Protein AF-A0A349PIL9-F1 (afdb_monomer_lite)

pLDDT: mean 88.91, std 11.98, range [55.5, 98.12]

Foldseek 3Di:
DVVVVVVVVVVVLVVVLVVLVVVLVVLCVVVVLVVCVPPPVPVSVVNVVVSLVSLLVSLVSCCVPCVPVSVQSVCCSVVVDDPDDPDDDDD

Radius of gyration: 16.23 Å; chains: 1; bounding box: 50×25×41 Å

Structure (mmCIF, N/CA/C/O backbone):
data_AF-A0A349PIL9-F1
#
_entry.id   AF-A0A349PIL9-F1
#
loop_
_atom_site.group_PDB
_atom_site.id
_atom_site.type_symbol
_atom_site.label_atom_id
_atom_site.label_alt_id
_atom_site.label_comp_id
_atom_site.label_asym_id
_atom_site.label_entity_id
_atom_site.label_seq_id
_atom_site.pdbx_PDB_ins_code
_atom_site.Cartn_x
_atom_site.Cartn_y
_atom_site.Cartn_z
_atom_site.occupancy
_atom_site.B_iso_or_equiv
_atom_site.auth_seq_id
_atom_site.auth_comp_id
_atom_site.auth_asym_id
_atom_site.auth_atom_id
_atom_site.pdbx_PDB_model_num
ATOM 1 N N . MET A 1 1 ? -27.846 0.543 20.573 1.00 55.50 1 MET A N 1
ATOM 2 C CA . MET A 1 1 ? -28.100 0.721 19.128 1.00 55.50 1 MET A CA 1
ATOM 3 C C . MET A 1 1 ? -26.934 1.459 18.474 1.00 55.50 1 MET A C 1
ATOM 5 O O . MET A 1 1 ? -26.336 0.895 17.571 1.00 55.50 1 MET A O 1
ATOM 9 N N . GLU A 1 2 ? -26.504 2.603 19.021 1.00 58.59 2 GLU A N 1
ATOM 10 C CA . GLU A 1 2 ? -25.299 3.346 18.583 1.00 58.59 2 GLU A CA 1
ATOM 11 C C . GLU A 1 2 ? -24.029 2.479 18.483 1.00 58.59 2 GLU A C 1
ATOM 13 O O . GLU A 1 2 ? -23.345 2.496 17.467 1.00 58.59 2 GLU A O 1
ATOM 18 N N . ASN A 1 3 ? -23.759 1.620 19.473 1.00 62.72 3 ASN A N 1
ATOM 19 C CA . ASN A 1 3 ? -22.580 0.740 19.450 1.00 62.72 3 ASN A CA 1
ATOM 20 C C . ASN A 1 3 ? -22.577 -0.315 18.329 1.00 62.72 3 ASN A C 1
ATOM 22 O O . ASN A 1 3 ? -21.510 -0.800 17.970 1.00 62.72 3 ASN A O 1
ATOM 26 N N . LEU A 1 4 ? -23.742 -0.712 17.806 1.00 61.94 4 LEU A N 1
ATOM 27 C CA . LEU A 1 4 ? -23.821 -1.670 16.696 1.00 61.94 4 LEU A CA 1
ATOM 28 C C . LEU A 1 4 ? -23.643 -0.958 15.354 1.00 61.94 4 LEU A C 1
ATOM 30 O O . LEU A 1 4 ? -22.946 -1.481 14.493 1.00 61.94 4 LEU A O 1
ATOM 34 N N . ILE A 1 5 ? -24.216 0.242 15.217 1.00 65.81 5 ILE A N 1
ATOM 35 C CA . ILE A 1 5 ? -24.067 1.090 14.027 1.00 65.81 5 ILE A CA 1
ATOM 36 C C . ILE A 1 5 ? -22.598 1.479 13.845 1.00 65.81 5 ILE A C 1
ATOM 38 O O . ILE A 1 5 ? -22.033 1.203 12.793 1.00 65.81 5 ILE A O 1
ATOM 42 N N . ASN A 1 6 ? -21.942 1.970 14.902 1.00 69.19 6 ASN A N 1
ATOM 43 C CA . ASN A 1 6 ? -20.521 2.316 14.848 1.00 69.19 6 ASN A CA 1
ATOM 44 C C . ASN A 1 6 ? -19.660 1.105 14.456 1.00 69.19 6 ASN A C 1
ATOM 46 O O . ASN A 1 6 ? -18.830 1.204 13.561 1.00 69.19 6 ASN A O 1
ATOM 50 N N . LYS A 1 7 ? -19.876 -0.066 15.077 1.00 70.31 7 LYS A N 1
ATOM 51 C CA . LYS A 1 7 ? -19.142 -1.298 14.729 1.00 70.31 7 LYS A CA 1
ATOM 52 C C . LYS A 1 7 ? -19.342 -1.708 13.269 1.00 70.31 7 LYS A C 1
ATOM 54 O O . LYS A 1 7 ? -18.372 -2.033 12.597 1.00 70.31 7 LYS A O 1
ATOM 59 N N . PHE A 1 8 ? -20.576 -1.645 12.775 1.00 75.50 8 PHE A N 1
ATOM 60 C CA . PHE A 1 8 ? -20.898 -1.985 11.392 1.00 75.50 8 PHE A CA 1
ATOM 61 C C . PHE A 1 8 ? -20.237 -1.033 10.382 1.00 75.50 8 PHE A C 1
ATOM 63 O O . PHE A 1 8 ? -19.814 -1.466 9.310 1.00 75.50 8 PHE A O 1
ATOM 70 N N . GLU A 1 9 ? -20.109 0.250 10.720 1.00 81.25 9 GLU A N 1
ATOM 71 C CA . GLU A 1 9 ? -19.375 1.227 9.908 1.00 81.25 9 GLU A CA 1
ATOM 72 C C . GLU A 1 9 ? -17.854 1.011 9.976 1.00 81.25 9 GLU A C 1
ATOM 74 O O . GLU A 1 9 ? -17.180 1.098 8.949 1.00 81.25 9 GLU A O 1
ATOM 79 N N . PHE A 1 10 ? -17.311 0.648 11.144 1.00 82.12 10 PHE A N 1
ATOM 80 C CA . PHE A 1 10 ? -15.894 0.299 11.302 1.00 82.12 10 PHE A CA 1
ATOM 81 C C . PHE A 1 10 ? -15.501 -0.943 10.485 1.00 82.12 10 PHE A C 1
ATOM 83 O O . PHE A 1 10 ? -14.475 -0.922 9.800 1.00 82.12 10 PHE A O 1
ATOM 90 N N . ASP A 1 11 ? -16.322 -1.996 10.492 1.00 87.06 11 ASP A N 1
ATOM 91 C CA . ASP A 1 11 ? -16.071 -3.221 9.720 1.00 87.06 11 ASP A CA 1
ATOM 92 C C . ASP A 1 11 ? -16.106 -2.955 8.204 1.00 87.06 11 ASP A C 1
ATOM 94 O O . ASP A 1 11 ? -15.268 -3.456 7.443 1.00 87.06 11 ASP A O 1
ATOM 98 N N . GLN A 1 12 ? -17.044 -2.118 7.751 1.00 90.12 12 GLN A N 1
ATOM 99 C CA . GLN A 1 12 ? -17.118 -1.688 6.353 1.00 90.12 12 GLN A CA 1
ATOM 100 C C . GLN A 1 12 ? -15.923 -0.827 5.949 1.00 90.12 12 GLN A C 1
ATOM 102 O O . GLN A 1 12 ? -15.362 -1.031 4.871 1.00 90.12 12 GLN A O 1
ATOM 107 N N . ALA A 1 13 ? -15.501 0.101 6.808 1.00 90.38 13 ALA A N 1
ATOM 108 C CA . ALA A 1 13 ? -14.331 0.933 6.561 1.00 90.38 13 ALA A CA 1
ATOM 109 C C . ALA A 1 13 ? -13.062 0.079 6.424 1.00 90.38 13 ALA A C 1
ATOM 111 O O . ALA A 1 13 ? -12.303 0.254 5.470 1.00 90.38 13 ALA A O 1
ATOM 112 N N . LEU A 1 14 ? -12.862 -0.903 7.309 1.00 93.12 14 LEU A N 1
ATOM 113 C CA . LEU A 1 14 ? -11.725 -1.817 7.211 1.00 93.12 14 LEU A CA 1
ATOM 114 C C . LEU A 1 14 ? -11.795 -2.672 5.936 1.00 93.12 14 LEU A C 1
ATOM 116 O O . LEU A 1 14 ? -10.790 -2.829 5.242 1.00 93.12 14 LEU A O 1
ATOM 120 N N . SER A 1 15 ? -12.983 -3.164 5.580 1.00 94.62 15 SER A N 1
ATOM 121 C CA . SER A 1 15 ? -13.208 -3.910 4.333 1.00 94.62 15 SER A CA 1
ATOM 122 C C . SER A 1 15 ? -12.878 -3.073 3.092 1.00 94.62 15 SER A C 1
ATOM 124 O O . SER A 1 15 ? -12.274 -3.574 2.143 1.00 94.62 15 SER A O 1
ATOM 126 N N . TYR A 1 16 ? -13.218 -1.783 3.107 1.00 94.81 16 TYR A N 1
ATOM 127 C CA . TYR A 1 16 ? -12.879 -0.855 2.033 1.00 94.81 16 TYR A CA 1
ATOM 128 C C . TYR A 1 16 ? -11.364 -0.641 1.913 1.00 94.81 16 TYR A C 1
ATOM 130 O O . TYR A 1 16 ? -10.827 -0.701 0.808 1.00 94.81 16 TYR A O 1
ATOM 138 N N . ILE A 1 17 ? -10.656 -0.476 3.035 1.00 95.94 17 ILE A N 1
ATOM 139 C CA . ILE A 1 17 ? -9.188 -0.365 3.047 1.00 95.94 17 ILE A CA 1
ATOM 140 C C . ILE A 1 17 ? -8.548 -1.622 2.440 1.00 95.94 17 ILE A C 1
ATOM 142 O O . ILE A 1 17 ? -7.678 -1.516 1.574 1.00 95.94 17 ILE A O 1
ATOM 146 N N . TRP A 1 18 ? -9.006 -2.812 2.838 1.00 96.25 18 TRP A N 1
ATOM 147 C CA . TRP A 1 18 ? -8.513 -4.077 2.285 1.00 96.25 18 TRP A CA 1
ATOM 148 C C . TRP A 1 18 ? -8.768 -4.219 0.789 1.00 96.25 18 TRP A C 1
ATOM 150 O O . TRP A 1 18 ? -7.917 -4.753 0.077 1.00 96.25 18 TRP A O 1
ATOM 160 N N . LYS A 1 19 ? -9.903 -3.713 0.299 1.00 97.25 19 LYS A N 1
ATOM 161 C CA . LYS A 1 19 ? -10.198 -3.693 -1.133 1.00 97.25 19 LYS A CA 1
ATOM 162 C C . LYS A 1 19 ? -9.171 -2.864 -1.907 1.00 97.25 19 LYS A C 1
ATOM 164 O O . LYS A 1 19 ? -8.641 -3.365 -2.891 1.00 97.25 19 LYS A O 1
ATOM 169 N N . ILE A 1 20 ? -8.833 -1.659 -1.435 1.00 97.62 20 ILE A N 1
ATOM 170 C CA . ILE A 1 20 ? -7.806 -0.814 -2.076 1.00 97.62 20 ILE A CA 1
ATOM 171 C C . ILE A 1 20 ? -6.465 -1.558 -2.127 1.00 97.62 20 ILE A C 1
ATOM 173 O O . ILE A 1 20 ? -5.838 -1.629 -3.179 1.00 97.62 20 ILE A O 1
ATOM 177 N N . ILE A 1 21 ? -6.059 -2.184 -1.016 1.00 97.31 21 ILE A N 1
ATOM 178 C CA . ILE A 1 21 ? -4.812 -2.963 -0.943 1.00 97.31 21 ILE A CA 1
ATOM 179 C C . ILE A 1 21 ? -4.814 -4.122 -1.955 1.00 97.31 21 ILE A C 1
ATOM 181 O O . ILE A 1 21 ? -3.803 -4.381 -2.611 1.00 97.31 21 ILE A O 1
ATOM 185 N N . ALA A 1 22 ? -5.931 -4.840 -2.087 1.00 98.12 22 ALA A N 1
ATOM 186 C CA . ALA A 1 22 ? -6.059 -5.936 -3.043 1.00 98.12 22 ALA A CA 1
ATOM 187 C C . ALA A 1 22 ? -5.993 -5.441 -4.499 1.00 98.12 22 ALA A C 1
ATOM 189 O O . ALA A 1 22 ? -5.293 -6.043 -5.319 1.00 98.12 22 ALA A O 1
ATOM 190 N N . ASP A 1 23 ? -6.668 -4.331 -4.801 1.00 98.06 23 ASP A N 1
ATOM 191 C CA . ASP A 1 23 ? -6.663 -3.706 -6.124 1.00 98.06 23 ASP A CA 1
ATOM 192 C C . ASP A 1 23 ? -5.256 -3.205 -6.499 1.00 98.06 23 ASP A C 1
ATOM 194 O O . ASP A 1 23 ? -4.807 -3.416 -7.627 1.00 98.06 23 ASP A O 1
ATOM 198 N N . ASP A 1 24 ? -4.511 -2.628 -5.552 1.00 98.00 24 ASP A N 1
ATOM 199 C CA . ASP A 1 24 ? -3.119 -2.214 -5.757 1.00 98.00 24 ASP A CA 1
ATOM 200 C C . ASP A 1 24 ? -2.182 -3.397 -5.995 1.00 98.00 24 ASP A C 1
ATOM 202 O O . ASP A 1 24 ? -1.360 -3.361 -6.915 1.00 98.00 24 ASP A O 1
ATOM 206 N N . ASN A 1 25 ? -2.330 -4.480 -5.227 1.00 97.38 25 ASN A N 1
ATOM 207 C CA . ASN A 1 25 ? -1.561 -5.705 -5.448 1.00 97.38 25 ASN A CA 1
ATOM 208 C C . ASN A 1 25 ? -1.810 -6.281 -6.848 1.00 97.38 25 ASN A C 1
ATOM 210 O O . ASN A 1 25 ? -0.862 -6.663 -7.541 1.00 97.38 25 ASN A O 1
ATOM 214 N N . LYS A 1 26 ? -3.071 -6.301 -7.293 1.00 98.06 26 LYS A N 1
ATOM 215 C CA . LYS A 1 26 ? -3.427 -6.713 -8.654 1.00 98.06 26 LYS A CA 1
ATOM 216 C C . LYS A 1 26 ? -2.809 -5.778 -9.697 1.00 98.06 26 LYS A C 1
ATOM 218 O O . LYS A 1 26 ? -2.187 -6.254 -10.645 1.00 98.06 26 LYS A O 1
ATOM 223 N N . HIS A 1 27 ? -2.899 -4.465 -9.491 1.00 97.62 27 HIS A N 1
ATOM 224 C CA . HIS A 1 27 ? -2.328 -3.466 -10.394 1.00 97.62 27 HIS A CA 1
ATOM 225 C C . HIS A 1 27 ? -0.804 -3.610 -10.543 1.00 97.62 27 HIS A C 1
ATOM 227 O O . HIS A 1 27 ? -0.281 -3.502 -11.655 1.00 97.62 27 HIS A O 1
ATOM 233 N N . ILE A 1 28 ? -0.087 -3.902 -9.450 1.00 97.44 28 ILE A N 1
ATOM 234 C CA . ILE A 1 28 ? 1.354 -4.201 -9.465 1.00 97.44 28 ILE A CA 1
ATOM 235 C C . ILE A 1 28 ? 1.640 -5.452 -10.301 1.00 97.44 28 ILE A C 1
ATOM 237 O O . ILE A 1 28 ? 2.548 -5.428 -11.133 1.00 97.44 28 ILE A O 1
ATOM 241 N N . ALA A 1 29 ? 0.880 -6.532 -10.096 1.00 97.06 29 ALA A N 1
ATOM 242 C CA . ALA A 1 29 ? 1.078 -7.793 -10.807 1.00 97.06 29 ALA A CA 1
ATOM 243 C C . ALA A 1 29 ? 0.842 -7.658 -12.322 1.00 97.06 29 ALA A C 1
ATOM 245 O O . ALA A 1 29 ? 1.602 -8.212 -13.116 1.00 97.06 29 ALA A O 1
ATOM 246 N N . GLU A 1 30 ? -0.178 -6.897 -12.720 1.00 97.31 30 GLU A N 1
ATOM 247 C CA . GLU A 1 30 ? -0.521 -6.658 -14.126 1.00 97.31 30 GLU A CA 1
ATOM 248 C C . GLU A 1 30 ? 0.493 -5.748 -14.829 1.00 97.31 30 GLU A C 1
ATOM 250 O O . GLU A 1 30 ? 0.844 -5.995 -15.983 1.00 97.31 30 GLU A O 1
ATOM 255 N N . ASN A 1 31 ? 0.985 -4.708 -14.147 1.00 97.19 31 ASN A N 1
ATOM 256 C CA . ASN A 1 31 ? 1.885 -3.731 -14.761 1.00 97.19 31 ASN A CA 1
ATOM 257 C C . ASN A 1 31 ? 3.366 -4.089 -14.638 1.00 97.19 31 ASN A C 1
ATOM 259 O O . ASN A 1 31 ? 4.155 -3.577 -15.423 1.00 97.19 31 ASN A O 1
ATOM 263 N N . LYS A 1 32 ? 3.760 -4.938 -13.681 1.00 96.38 32 LYS A N 1
ATOM 264 C CA . LYS A 1 32 ? 5.153 -5.373 -13.468 1.00 96.38 32 LYS A CA 1
ATOM 265 C C . LYS A 1 32 ? 6.145 -4.197 -13.487 1.00 96.38 32 LYS A C 1
ATOM 267 O O . LYS A 1 32 ? 7.019 -4.122 -14.355 1.00 96.38 32 LYS A O 1
ATOM 272 N N . PRO A 1 33 ? 6.056 -3.248 -12.538 1.00 94.69 33 PRO A N 1
ATOM 273 C CA . PRO A 1 33 ? 6.847 -2.014 -12.571 1.00 94.69 33 PRO A CA 1
ATOM 274 C C . PRO A 1 33 ? 8.372 -2.241 -12.618 1.00 94.69 33 PRO A C 1
ATOM 276 O O . PRO A 1 33 ? 9.101 -1.410 -13.156 1.00 94.69 33 PRO A O 1
ATOM 279 N N . TRP A 1 34 ? 8.867 -3.381 -12.116 1.00 93.94 34 TRP A N 1
ATOM 280 C CA . TRP A 1 34 ? 10.283 -3.778 -12.202 1.00 93.94 34 TRP A CA 1
ATOM 281 C C . TRP A 1 34 ? 10.770 -4.068 -13.633 1.00 93.94 34 TRP A C 1
ATOM 283 O O . TRP A 1 34 ? 11.976 -4.018 -13.889 1.00 93.94 34 TRP A O 1
ATOM 293 N N . GLU A 1 35 ? 9.857 -4.384 -14.552 1.00 95.62 35 GLU A N 1
ATOM 294 C CA . GLU A 1 35 ? 10.113 -4.485 -15.991 1.00 95.62 35 GLU A CA 1
ATOM 295 C C . GLU A 1 35 ? 9.923 -3.117 -16.657 1.00 95.62 35 GLU A C 1
ATOM 297 O O . GLU A 1 35 ? 10.827 -2.666 -17.362 1.00 95.62 35 GLU A O 1
ATOM 302 N N . LEU A 1 36 ? 8.818 -2.416 -16.354 1.00 94.81 36 LEU A N 1
ATOM 303 C CA . LEU A 1 36 ? 8.487 -1.123 -16.973 1.00 94.81 36 LEU A CA 1
ATOM 304 C C . LEU A 1 36 ? 9.567 -0.062 -16.792 1.00 94.81 36 LEU A C 1
ATOM 306 O O . LEU A 1 36 ? 9.825 0.697 -17.718 1.00 94.81 36 LEU A O 1
ATOM 310 N N . VAL A 1 37 ? 10.252 -0.037 -15.645 1.00 94.56 37 VAL A N 1
ATOM 311 C CA . VAL A 1 37 ? 11.348 0.915 -15.398 1.00 94.56 37 VAL A CA 1
ATOM 312 C C . VAL A 1 37 ? 12.457 0.853 -16.462 1.00 94.56 37 VAL A C 1
ATOM 314 O O . VAL A 1 37 ? 13.197 1.816 -16.630 1.00 94.56 37 VAL A O 1
ATOM 317 N N . LYS A 1 38 ? 12.582 -0.271 -17.183 1.00 94.94 38 LYS A N 1
ATOM 318 C CA . LYS A 1 38 ? 13.583 -0.477 -18.239 1.00 94.94 38 LYS A CA 1
ATOM 319 C C . LYS A 1 38 ? 13.044 -0.217 -19.646 1.00 94.94 38 LYS A C 1
ATOM 321 O O . LYS A 1 38 ? 13.843 0.001 -20.549 1.00 94.94 38 LYS A O 1
ATOM 326 N N . THR A 1 39 ? 11.730 -0.310 -19.847 1.00 95.81 39 THR A N 1
ATOM 327 C CA . THR A 1 39 ? 11.108 -0.324 -21.183 1.00 95.81 39 THR A CA 1
ATOM 328 C C . THR A 1 39 ? 10.247 0.900 -21.468 1.00 95.81 39 THR A C 1
ATOM 330 O O . THR A 1 39 ? 10.171 1.324 -22.613 1.00 95.81 39 THR A O 1
ATOM 333 N N . ASP A 1 40 ? 9.584 1.452 -20.451 1.00 96.38 40 ASP A N 1
ATOM 334 C CA . ASP A 1 40 ? 8.646 2.568 -20.575 1.00 96.38 40 ASP A CA 1
ATOM 335 C C . ASP A 1 40 ? 8.621 3.379 -19.269 1.00 96.38 40 ASP A C 1
ATOM 337 O O . ASP A 1 40 ? 7.881 3.095 -18.320 1.00 96.38 40 ASP A O 1
ATOM 341 N N . GLU A 1 41 ? 9.471 4.405 -19.221 1.00 95.94 41 GLU A N 1
ATOM 342 C CA . GLU A 1 41 ? 9.620 5.269 -18.051 1.00 95.94 41 GLU A CA 1
ATOM 343 C C . GLU A 1 41 ? 8.351 6.091 -17.764 1.00 95.94 41 GLU A C 1
ATOM 345 O O . GLU A 1 41 ? 8.048 6.379 -16.602 1.00 95.94 41 GLU A O 1
ATOM 350 N N . VAL A 1 42 ? 7.595 6.467 -18.803 1.00 97.19 42 VAL A N 1
ATOM 351 C CA . VAL A 1 42 ? 6.375 7.273 -18.652 1.00 97.19 42 VAL A CA 1
ATOM 352 C C . VAL A 1 42 ? 5.314 6.443 -17.944 1.00 97.19 42 VAL A C 1
ATOM 354 O O . VAL A 1 42 ? 4.839 6.841 -16.877 1.00 97.19 42 VAL A O 1
ATOM 357 N N . LYS A 1 43 ? 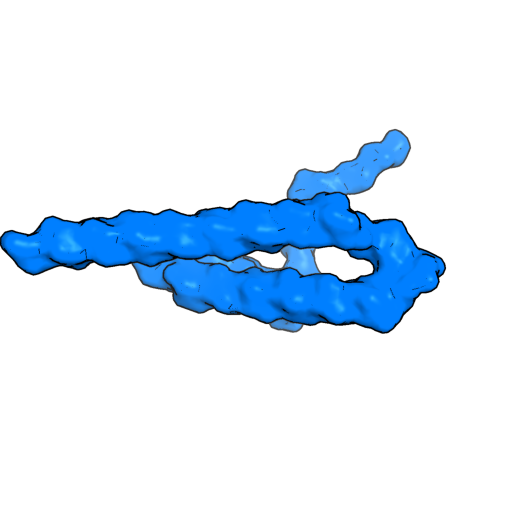5.029 5.243 -18.459 1.00 96.19 43 LYS A N 1
ATOM 358 C CA . LYS A 1 43 ? 4.065 4.330 -17.842 1.00 96.19 43 LYS A CA 1
ATOM 359 C C . LYS A 1 43 ? 4.510 3.883 -16.452 1.00 96.19 43 LYS A C 1
ATOM 361 O O . LYS A 1 43 ? 3.691 3.801 -15.538 1.00 96.19 43 LYS A O 1
ATOM 366 N N . PHE A 1 44 ? 5.808 3.649 -16.247 1.00 97.38 44 PHE A N 1
ATOM 367 C CA . PHE A 1 44 ? 6.348 3.366 -14.916 1.00 97.38 44 PHE A CA 1
ATOM 368 C C . PHE A 1 44 ? 6.011 4.4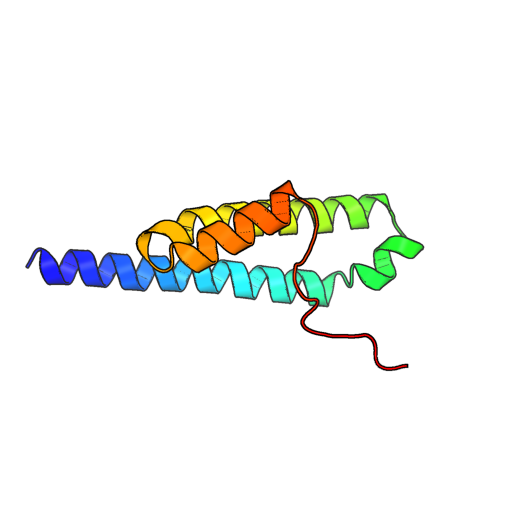82 -13.916 1.00 97.38 44 PHE A C 1
ATOM 370 O O . PHE A 1 44 ? 5.502 4.202 -12.829 1.00 97.38 44 PHE A O 1
ATOM 377 N N . LYS A 1 45 ? 6.248 5.751 -14.276 1.00 96.62 45 LYS A N 1
ATOM 378 C CA . LYS A 1 45 ? 5.933 6.897 -13.407 1.00 96.62 45 LYS A CA 1
ATOM 379 C C . LYS A 1 45 ? 4.440 6.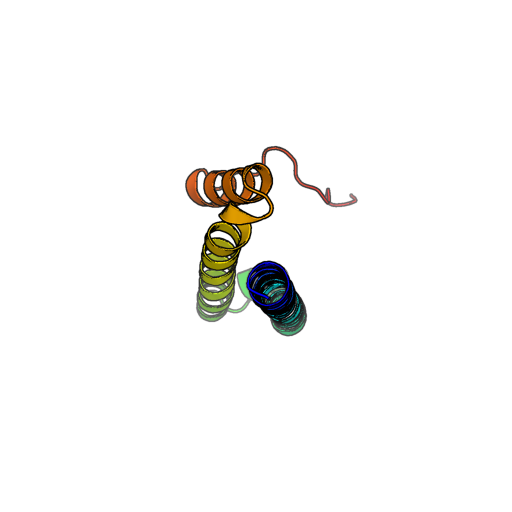999 -13.107 1.00 96.62 45 LYS A C 1
ATOM 381 O O . LYS A 1 45 ? 4.086 7.341 -11.981 1.00 96.62 45 LYS A O 1
ATOM 386 N N . GLU A 1 46 ? 3.575 6.704 -14.074 1.00 97.56 46 GLU A N 1
ATOM 387 C CA . GLU A 1 46 ? 2.121 6.690 -13.875 1.00 97.56 46 GLU A CA 1
ATOM 388 C C . GLU A 1 46 ? 1.690 5.616 -12.872 1.00 97.56 46 GLU A C 1
ATOM 390 O O . GLU A 1 46 ? 1.021 5.936 -11.885 1.00 97.56 46 GLU A O 1
ATOM 395 N N . VAL A 1 47 ? 2.146 4.374 -13.068 1.00 97.56 47 VAL A N 1
ATOM 396 C CA . VAL A 1 47 ? 1.872 3.240 -12.169 1.00 97.56 47 VAL A CA 1
ATOM 397 C C . VAL A 1 47 ? 2.358 3.552 -10.755 1.00 97.56 47 VAL A C 1
ATOM 399 O O . VAL A 1 47 ? 1.603 3.440 -9.790 1.00 97.56 47 VAL A O 1
ATOM 402 N N . MET A 1 48 ? 3.602 4.017 -10.614 1.00 97.00 48 MET A N 1
ATOM 403 C CA . MET A 1 48 ? 4.166 4.343 -9.304 1.00 97.00 48 MET A CA 1
ATOM 404 C C . MET A 1 48 ? 3.437 5.507 -8.627 1.00 97.00 48 MET A C 1
ATOM 406 O O . MET A 1 48 ? 3.235 5.471 -7.415 1.00 97.00 48 MET A O 1
ATOM 410 N N . ARG A 1 49 ? 3.010 6.531 -9.379 1.00 96.88 49 ARG A N 1
ATOM 411 C CA . ARG A 1 49 ? 2.259 7.665 -8.821 1.00 96.88 49 ARG A CA 1
ATOM 412 C C . ARG A 1 49 ? 0.913 7.220 -8.251 1.00 96.88 49 ARG A C 1
ATOM 414 O O . ARG A 1 49 ? 0.576 7.652 -7.152 1.00 96.88 49 ARG A O 1
ATOM 421 N N . LYS A 1 50 ? 0.175 6.355 -8.957 1.00 96.88 50 LYS A N 1
ATOM 422 C CA . LYS A 1 50 ? -1.078 5.769 -8.452 1.00 96.88 50 LYS A CA 1
ATOM 423 C C . LYS A 1 50 ? -0.833 5.042 -7.127 1.00 96.88 50 LYS A C 1
ATOM 425 O O . LYS A 1 50 ? -1.439 5.396 -6.123 1.00 96.88 50 LYS A O 1
ATOM 430 N N . LEU A 1 51 ? 0.117 4.105 -7.112 1.00 97.19 51 LEU A N 1
ATOM 431 C CA . LEU A 1 51 ? 0.413 3.281 -5.934 1.00 97.19 51 LEU A CA 1
ATOM 432 C C . LEU A 1 51 ? 0.838 4.118 -4.719 1.00 97.19 51 LEU A C 1
ATOM 434 O O . LEU A 1 51 ? 0.426 3.842 -3.597 1.00 97.19 51 LEU A O 1
ATOM 438 N N . LEU A 1 52 ? 1.644 5.164 -4.924 1.00 96.00 52 LEU A N 1
ATOM 439 C CA . LEU A 1 52 ? 2.047 6.064 -3.839 1.00 96.00 52 LEU A CA 1
ATOM 440 C C . LEU A 1 52 ? 0.871 6.891 -3.300 1.00 96.00 52 LEU A C 1
ATOM 442 O O . LEU A 1 52 ? 0.784 7.114 -2.091 1.00 96.00 52 LEU A O 1
ATOM 446 N N . ASN A 1 53 ? -0.037 7.335 -4.173 1.00 96.94 53 ASN A N 1
ATOM 447 C CA . ASN A 1 53 ? -1.238 8.061 -3.763 1.00 96.94 53 ASN A CA 1
ATOM 448 C C . ASN A 1 53 ? -2.174 7.172 -2.938 1.00 96.94 53 ASN A C 1
ATOM 450 O O . ASN A 1 53 ? -2.645 7.602 -1.882 1.00 96.94 53 ASN A O 1
ATOM 454 N N . ASP A 1 54 ? -2.391 5.936 -3.380 1.00 97.50 54 ASP A N 1
ATOM 455 C CA . ASP A 1 54 ? -3.263 4.991 -2.687 1.00 97.50 54 ASP A CA 1
ATOM 456 C C . ASP A 1 54 ? -2.657 4.545 -1.354 1.00 97.50 54 ASP A C 1
ATOM 458 O O . ASP A 1 54 ? -3.350 4.534 -0.337 1.00 97.50 54 ASP A O 1
ATOM 462 N N . LEU A 1 55 ? -1.340 4.324 -1.290 1.00 96.31 55 LEU A N 1
ATOM 463 C CA . LEU A 1 55 ? -0.657 4.018 -0.031 1.00 96.31 55 LEU A CA 1
ATOM 464 C C . LEU A 1 55 ? -0.750 5.173 0.986 1.00 96.31 55 LEU A C 1
ATOM 466 O O . LEU A 1 55 ? -0.946 4.941 2.183 1.00 96.31 55 LEU A O 1
ATOM 470 N N . ASN A 1 56 ? -0.669 6.426 0.525 1.00 95.88 56 ASN A N 1
ATOM 471 C CA . ASN A 1 56 ? -0.890 7.602 1.372 1.00 95.88 56 ASN A CA 1
ATOM 472 C C . ASN A 1 56 ? -2.343 7.683 1.875 1.00 95.88 56 ASN A C 1
ATOM 474 O O . ASN A 1 56 ? -2.584 8.022 3.037 1.00 95.88 56 ASN A O 1
ATOM 478 N N . LEU A 1 57 ? -3.318 7.362 1.019 1.00 96.56 57 LEU A N 1
ATOM 479 C CA . LEU A 1 57 ? -4.724 7.281 1.409 1.00 96.56 57 LEU A CA 1
ATOM 480 C C . LEU A 1 57 ? -4.941 6.187 2.465 1.00 96.56 57 LEU A C 1
ATOM 482 O O . LEU A 1 57 ? -5.525 6.469 3.511 1.00 96.56 57 LEU A O 1
ATOM 486 N N . ILE A 1 58 ? -4.411 4.982 2.240 1.00 96.88 58 ILE A N 1
ATOM 487 C CA . ILE A 1 58 ? -4.479 3.852 3.176 1.00 96.88 58 ILE A CA 1
ATOM 488 C C . ILE A 1 58 ? -3.912 4.247 4.542 1.00 96.88 58 ILE A C 1
ATOM 490 O O . ILE A 1 58 ? -4.559 4.003 5.556 1.00 96.88 58 ILE A O 1
ATOM 494 N N . SER A 1 5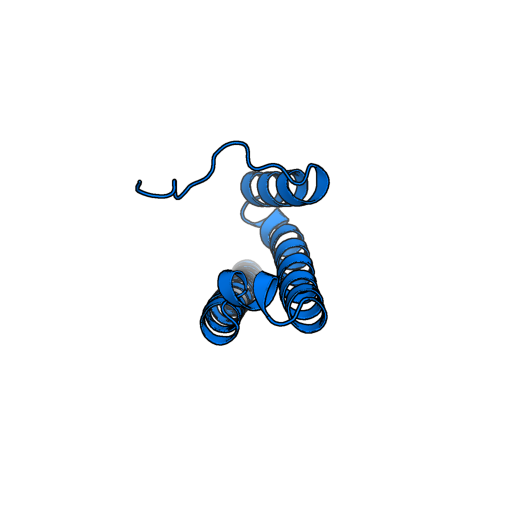9 ? -2.753 4.912 4.591 1.00 96.25 59 SER A N 1
ATOM 495 C CA . SER A 1 59 ? -2.184 5.390 5.858 1.00 96.25 59 SER A CA 1
ATOM 496 C C . SER A 1 59 ? -3.156 6.296 6.625 1.00 96.25 59 SER A C 1
ATOM 498 O O . SER A 1 59 ? -3.368 6.108 7.821 1.00 96.25 59 SER A O 1
ATOM 500 N N . LYS A 1 60 ? -3.801 7.255 5.949 1.00 95.12 60 LYS A N 1
ATOM 501 C CA . LYS A 1 60 ? -4.775 8.153 6.591 1.00 95.12 60 LYS A CA 1
ATOM 502 C C . LYS A 1 60 ? -6.002 7.397 7.102 1.00 95.12 60 LYS A C 1
ATOM 504 O O . LYS A 1 60 ? -6.437 7.660 8.218 1.00 95.12 60 LYS A O 1
ATOM 509 N N . LEU A 1 61 ? -6.525 6.459 6.312 1.00 94.56 61 LEU A N 1
ATOM 510 C CA . LEU A 1 61 ? -7.698 5.657 6.671 1.00 94.56 61 LEU A CA 1
ATOM 511 C C . LEU A 1 61 ? -7.413 4.659 7.800 1.00 94.56 61 LEU A C 1
ATOM 513 O O . LEU A 1 61 ? -8.309 4.350 8.578 1.00 94.56 61 LEU A O 1
ATOM 517 N N . LEU A 1 62 ? -6.174 4.178 7.916 1.00 95.31 62 LEU A N 1
ATOM 518 C CA . LEU A 1 62 ? -5.757 3.264 8.977 1.00 95.31 62 LEU A CA 1
ATOM 519 C C . LEU A 1 62 ? -5.548 3.947 10.330 1.00 95.31 62 LEU A C 1
ATOM 521 O O . LEU A 1 62 ? -5.561 3.252 11.340 1.00 95.31 62 LEU A O 1
ATOM 525 N N . ALA A 1 63 ? -5.373 5.269 10.382 1.00 95.00 63 ALA A N 1
ATOM 526 C CA . ALA A 1 63 ? -5.065 5.999 11.614 1.00 95.00 63 ALA A CA 1
ATOM 527 C C . ALA A 1 63 ? -5.979 5.676 12.825 1.00 95.00 63 ALA A C 1
ATOM 529 O O . ALA A 1 63 ? -5.427 5.440 13.899 1.00 95.00 63 ALA A O 1
ATOM 530 N N . PRO A 1 64 ? -7.324 5.605 12.702 1.00 92.12 64 PRO A N 1
ATOM 531 C CA . PRO A 1 64 ? -8.195 5.270 13.834 1.00 92.12 64 PRO A CA 1
ATOM 532 C C . PRO A 1 64 ? -8.175 3.784 14.240 1.00 92.12 64 PRO A C 1
ATOM 534 O O . PRO A 1 64 ? -8.676 3.453 15.310 1.00 92.12 64 PRO A O 1
ATOM 537 N N . PHE A 1 65 ? -7.607 2.891 13.421 1.00 91.94 65 PHE A N 1
ATOM 538 C CA . PHE A 1 65 ? -7.576 1.440 13.671 1.00 91.94 65 PHE A CA 1
ATOM 539 C C . PHE A 1 65 ? -6.192 0.938 14.090 1.00 91.94 65 PHE A C 1
ATOM 541 O O . PHE A 1 65 ? -6.058 0.102 14.978 1.00 91.94 65 PHE A O 1
ATOM 548 N N . MET A 1 66 ? -5.157 1.422 13.406 1.00 93.94 66 MET A N 1
ATOM 549 C CA . MET A 1 66 ? -3.762 1.020 13.551 1.00 93.94 66 MET A CA 1
ATOM 550 C C . MET A 1 66 ? -2.867 2.268 13.464 1.00 93.94 66 MET A C 1
ATOM 552 O O . MET A 1 66 ? -2.191 2.470 12.448 1.00 93.94 66 MET A O 1
ATOM 556 N N . PRO A 1 67 ? -2.858 3.125 14.503 1.00 94.88 67 PRO A N 1
ATOM 557 C CA . PRO A 1 67 ? -2.148 4.405 14.480 1.00 94.88 67 PRO A CA 1
ATOM 558 C C . PRO A 1 67 ? -0.645 4.239 14.222 1.00 94.88 67 PRO A C 1
ATOM 560 O O . PRO A 1 67 ? -0.098 4.925 13.358 1.00 94.88 67 PRO A O 1
ATOM 563 N N . GLU A 1 68 ? -0.003 3.260 14.869 1.00 96.19 68 GLU A N 1
ATOM 564 C CA . GLU A 1 68 ? 1.423 2.961 14.674 1.00 96.19 68 GLU A CA 1
ATOM 565 C C . GLU A 1 68 ? 1.746 2.534 13.234 1.00 96.19 68 GLU A C 1
ATOM 567 O O . GLU A 1 68 ? 2.747 2.955 12.656 1.00 96.19 68 GLU A O 1
ATOM 572 N N . THR A 1 69 ? 0.901 1.696 12.625 1.00 94.38 69 THR A N 1
ATOM 573 C CA . THR A 1 69 ? 1.080 1.265 11.230 1.00 94.38 69 THR A CA 1
ATOM 574 C C . THR A 1 69 ? 0.865 2.432 10.271 1.00 94.38 69 THR A C 1
ATOM 576 O O . THR A 1 69 ? 1.647 2.610 9.339 1.00 94.38 69 THR A O 1
ATOM 579 N N . SER A 1 70 ? -0.154 3.261 10.517 1.00 95.94 70 SER A N 1
ATOM 580 C CA . SER A 1 70 ? -0.396 4.495 9.762 1.00 95.94 70 SER A CA 1
ATOM 581 C C . SER A 1 70 ? 0.845 5.393 9.762 1.00 95.94 70 SER A C 1
ATOM 583 O O . SER A 1 70 ? 1.272 5.845 8.696 1.00 95.94 70 SER A O 1
ATOM 585 N N . GLU A 1 71 ? 1.445 5.620 10.933 1.00 95.12 71 GLU A N 1
ATOM 586 C CA . GLU A 1 71 ? 2.637 6.455 11.087 1.00 95.12 71 GLU A CA 1
ATOM 587 C C . GLU A 1 71 ? 3.856 5.862 10.374 1.00 95.12 71 GLU A C 1
ATOM 589 O O . GLU A 1 71 ? 4.519 6.565 9.612 1.00 95.12 71 GLU A O 1
ATOM 594 N N . LYS A 1 72 ? 4.097 4.551 10.515 1.00 93.12 72 LYS A N 1
ATOM 595 C CA . LYS A 1 72 ? 5.171 3.851 9.788 1.00 93.12 72 LYS A CA 1
ATOM 596 C C . LYS A 1 72 ? 5.050 4.020 8.272 1.00 93.12 72 LYS A C 1
ATOM 598 O O . LYS A 1 72 ? 6.055 4.266 7.607 1.00 93.12 72 LYS A O 1
ATOM 603 N N . ILE A 1 73 ? 3.836 3.921 7.722 1.00 93.69 73 ILE A N 1
ATOM 604 C CA . ILE A 1 73 ? 3.600 4.107 6.281 1.00 93.69 73 ILE A CA 1
ATOM 605 C C . ILE A 1 73 ? 3.880 5.559 5.863 1.00 93.69 73 ILE A C 1
ATOM 607 O O . ILE A 1 73 ? 4.583 5.778 4.877 1.00 93.69 73 ILE A O 1
ATOM 611 N N . LYS A 1 74 ? 3.372 6.549 6.611 1.00 93.44 74 LYS A N 1
ATOM 612 C CA . LYS A 1 74 ? 3.628 7.980 6.348 1.00 93.44 74 LYS A CA 1
ATOM 613 C C . LYS A 1 74 ? 5.117 8.294 6.345 1.00 93.44 74 LYS A C 1
ATOM 615 O O . LYS A 1 74 ? 5.621 8.834 5.365 1.00 93.44 74 LYS A O 1
ATOM 620 N N . LYS A 1 75 ? 5.824 7.875 7.395 1.00 92.62 75 LYS A N 1
ATOM 621 C CA . LYS A 1 75 ? 7.264 8.090 7.535 1.00 92.62 75 LYS A CA 1
ATOM 622 C C . LYS A 1 75 ? 8.040 7.469 6.370 1.00 92.62 75 LYS A C 1
ATOM 624 O O . LYS A 1 75 ? 8.896 8.124 5.786 1.00 92.62 75 LYS A O 1
ATOM 629 N N . ALA A 1 76 ? 7.692 6.246 5.959 1.00 90.75 76 ALA A N 1
ATOM 630 C CA . ALA A 1 76 ? 8.325 5.593 4.812 1.00 90.75 76 ALA A CA 1
ATOM 631 C C . ALA A 1 76 ? 8.124 6.364 3.490 1.00 90.75 76 ALA A C 1
ATOM 633 O O . ALA A 1 76 ? 9.040 6.425 2.666 1.00 90.75 76 ALA A O 1
ATOM 634 N N . LEU A 1 77 ? 6.946 6.969 3.285 1.00 90.81 77 LEU A N 1
ATOM 635 C CA . LEU A 1 77 ? 6.644 7.796 2.111 1.00 90.81 77 LEU A CA 1
ATOM 636 C C . LEU A 1 77 ? 7.403 9.132 2.120 1.00 90.81 77 LEU A C 1
ATOM 638 O O . LEU A 1 77 ? 7.891 9.563 1.074 1.00 90.81 77 LEU A O 1
ATOM 642 N N . GLU A 1 78 ? 7.525 9.771 3.284 1.00 89.69 78 GLU A N 1
ATOM 643 C CA . GLU A 1 78 ? 8.226 11.049 3.460 1.00 89.69 78 GLU A CA 1
ATOM 644 C C . GLU A 1 78 ? 9.745 10.891 3.329 1.00 89.69 78 GLU A C 1
ATOM 646 O O . GLU A 1 78 ? 10.393 11.602 2.557 1.00 89.69 78 GLU A O 1
ATOM 651 N N . GLU A 1 79 ? 10.316 9.915 4.035 1.00 87.44 79 GLU A N 1
ATOM 652 C CA . GLU A 1 79 ? 11.760 9.669 4.056 1.00 87.44 79 GLU A CA 1
ATOM 653 C C . GLU A 1 79 ? 12.254 8.948 2.798 1.00 87.44 79 GLU A C 1
ATOM 655 O O . GLU A 1 79 ? 13.461 8.907 2.542 1.00 87.44 79 GLU A O 1
ATOM 660 N N . LYS A 1 80 ? 11.335 8.359 2.015 1.00 82.19 80 LYS A N 1
ATOM 661 C CA . LYS A 1 80 ? 11.628 7.483 0.866 1.00 82.19 80 LYS A CA 1
ATOM 662 C C . LYS A 1 80 ? 12.592 6.349 1.232 1.00 82.19 80 LYS A C 1
ATOM 664 O O . LYS A 1 80 ? 13.387 5.896 0.406 1.00 82.19 80 LYS A O 1
ATOM 669 N N . LYS A 1 81 ? 12.547 5.909 2.489 1.00 72.38 81 LYS A N 1
ATOM 670 C CA . LYS A 1 81 ? 13.415 4.885 3.070 1.00 72.38 81 LYS A CA 1
ATOM 671 C C . LYS A 1 81 ? 12.557 3.856 3.783 1.00 72.38 81 LYS A C 1
ATOM 673 O O . LYS A 1 81 ? 11.563 4.182 4.420 1.00 72.38 81 LYS A O 1
ATOM 678 N N . LEU A 1 82 ? 12.971 2.600 3.678 1.00 69.50 82 LEU A N 1
ATOM 679 C CA . LEU A 1 82 ? 12.411 1.510 4.462 1.00 69.50 82 LEU A CA 1
ATOM 680 C C . LEU A 1 82 ? 13.416 1.177 5.562 1.00 69.50 82 LEU A C 1
ATOM 682 O O . LEU A 1 82 ? 14.569 0.884 5.253 1.00 69.50 82 LEU A O 1
ATOM 686 N N . GLU A 1 83 ? 12.982 1.194 6.826 1.00 66.12 83 GLU A N 1
ATOM 687 C CA . GLU A 1 83 ? 13.828 0.788 7.963 1.00 66.12 83 GLU A CA 1
ATOM 688 C C . GLU A 1 83 ? 14.320 -0.661 7.800 1.00 66.12 83 GLU A C 1
ATOM 690 O O . GLU A 1 83 ? 15.447 -0.993 8.163 1.00 66.12 83 GLU A O 1
ATOM 695 N N . LYS A 1 84 ? 13.497 -1.523 7.187 1.00 71.19 84 LYS A N 1
ATOM 696 C CA . LYS A 1 84 ? 13.855 -2.898 6.834 1.00 71.19 84 LYS A CA 1
ATOM 697 C C . LYS A 1 84 ? 13.146 -3.323 5.553 1.00 71.19 84 LYS A C 1
ATOM 699 O O . LYS A 1 84 ? 11.919 -3.309 5.479 1.00 71.19 84 LYS A O 1
ATOM 704 N N . VAL A 1 85 ? 13.911 -3.744 4.547 1.00 70.31 85 VAL A N 1
ATOM 705 C CA . VAL A 1 85 ? 13.346 -4.369 3.343 1.00 70.31 85 VAL A CA 1
ATOM 706 C C . VAL A 1 85 ? 12.870 -5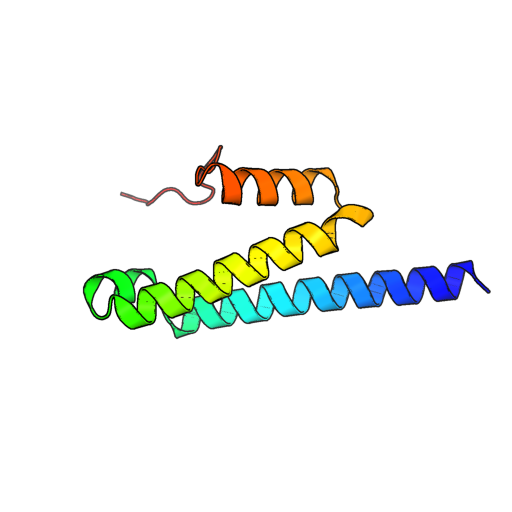.775 3.712 1.00 70.31 85 VAL A C 1
ATOM 708 O O . VAL A 1 85 ? 13.673 -6.604 4.140 1.00 70.31 85 VAL A O 1
ATOM 711 N N . LEU A 1 86 ? 11.565 -6.029 3.567 1.00 69.00 86 LEU A N 1
ATOM 712 C CA . LEU A 1 86 ? 10.934 -7.306 3.931 1.00 69.00 86 LEU A CA 1
ATOM 713 C C . LEU A 1 86 ? 11.437 -8.481 3.083 1.00 69.00 86 LEU A C 1
ATOM 715 O O . LEU A 1 86 ? 11.640 -9.571 3.611 1.00 69.00 86 LEU A O 1
ATOM 719 N N . PHE A 1 87 ? 11.678 -8.248 1.793 1.00 71.44 87 PHE A N 1
ATOM 720 C CA . PHE A 1 87 ? 12.150 -9.268 0.860 1.00 71.44 87 PHE A CA 1
ATOM 721 C C . PHE A 1 87 ? 13.508 -8.863 0.296 1.00 71.44 87 PHE A C 1
ATOM 723 O O . PHE A 1 87 ? 13.613 -8.006 -0.583 1.00 71.44 87 PHE A O 1
ATOM 730 N N . GLN A 1 88 ? 14.567 -9.467 0.828 1.00 70.38 88 GLN A N 1
ATOM 731 C CA . GLN A 1 88 ? 15.900 -9.326 0.255 1.00 70.38 88 GLN A CA 1
ATOM 732 C C . GLN A 1 88 ? 15.953 -10.082 -1.076 1.00 70.38 88 GLN A C 1
ATOM 734 O O . GLN A 1 88 ? 15.381 -11.165 -1.204 1.00 70.38 88 GLN A O 1
ATOM 739 N N . ARG A 1 89 ? 16.641 -9.523 -2.077 1.00 69.44 89 ARG A N 1
ATOM 740 C CA . ARG A 1 89 ? 16.918 -10.263 -3.313 1.00 69.44 89 ARG A CA 1
ATOM 741 C C . ARG A 1 89 ? 17.764 -11.485 -2.960 1.00 69.44 89 ARG A C 1
ATOM 743 O O . ARG A 1 89 ? 18.865 -11.323 -2.440 1.00 69.44 89 ARG A O 1
ATOM 750 N N . ILE A 1 90 ? 17.249 -12.677 -3.249 1.00 67.00 90 ILE A N 1
ATOM 751 C CA . ILE A 1 90 ? 18.047 -13.904 -3.223 1.00 67.00 90 ILE A CA 1
ATOM 752 C C . ILE A 1 90 ? 19.096 -13.749 -4.333 1.00 67.00 90 ILE A C 1
ATOM 754 O O . ILE A 1 90 ? 18.733 -13.439 -5.470 1.00 67.00 90 ILE A O 1
ATOM 758 N N . LYS A 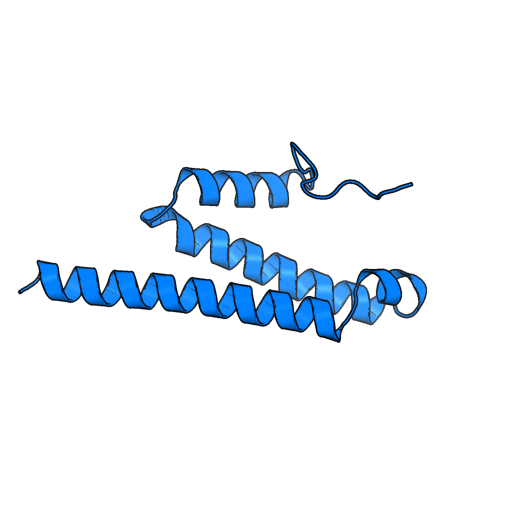1 91 ? 20.379 -13.834 -3.966 1.00 56.00 91 LYS A N 1
ATOM 759 C CA . LYS A 1 91 ? 21.500 -13.857 -4.915 1.00 56.00 91 LYS A CA 1
ATOM 760 C C . LYS A 1 91 ? 21.654 -15.242 -5.519 1.00 56.00 91 LYS A C 1
ATOM 762 O O . LYS A 1 91 ? 21.434 -16.215 -4.766 1.00 56.00 91 LYS A O 1
#

Secondary structure (DSSP, 8-state):
-HHHHHHHHHHHHHHHHHHHHHHHHHHHHHH-HHHHHHH-HHHHHHHHHHHHHHHHHHHHHHTTT-HHHHHHHHHHHHH---SS-SSPPP-

Sequence (91 aa):
MENLINKFEFDQALSYIWKIIADDNKHIAENKPWELVKTDEVKFKEVMRKLLNDLNLISKLLAPFMPETSEKIKKALEEKKLEKVLFQRIK